Protein AF-A0A4W5QH22-F1 (afdb_monomer_lite)

Foldseek 3Di:
DPDPPPPPLDPDDPCPDDDDPVNVLCNLLVVCVVDVVCLQVSVVVLVVQCPPPPDPVSNVVSVVSVLVSCVRDPDDPVVVPPPCVPVCVVVVVVSCVVVVCVVVVVVD

pLDDT: mean 70.24, std 17.57, range [31.89, 91.12]

Sequence (108 aa):
MMEEKDILIGEGRTLDRPISDLEKLHIIVGYALSRRDIRDEIYCQIIKQLVNNKNQKSSLRGWVLLSICLGIFPPTELIMQVRLKFTFFHLWLYVLEALFLRIVILNL

Radius of gyration: 16.67 Å; chains: 1; bounding box: 34×45×46 Å

InterPro domains:
  IPR000857 MyTH4 domain [PF00784] (27-86)
  IPR000857 MyTH4 domain [PS51016] (1-108)
  IPR000857 MyTH4 domain [SM00139] (2-100)
  IPR038185 MyTH4 domain superfamily [G3DSA:1.25.40.530] (1-90)
  IPR051567 Unconventional Myosin ATPase [PTHR22692] (25-87)

Structure (mmCIF, N/CA/C/O backbone):
data_AF-A0A4W5QH22-F1
#
_entry.id   AF-A0A4W5QH22-F1
#
loop_
_atom_site.group_PDB
_atom_site.id
_atom_site.type_symbol
_atom_site.label_atom_id
_atom_site.label_alt_id
_atom_site.label_comp_id
_atom_site.label_asym_id
_atom_site.label_entity_id
_atom_site.label_seq_id
_atom_site.pdbx_PDB_ins_code
_atom_site.Cartn_x
_atom_site.Cartn_y
_atom_site.Cartn_z
_atom_site.occupancy
_atom_site.B_iso_or_equiv
_atom_site.auth_seq_id
_atom_site.auth_comp_id
_atom_site.auth_asym_id
_atom_site.auth_atom_id
_atom_site.pdbx_PDB_model_num
ATOM 1 N N . MET A 1 1 ? 21.415 -8.070 -32.959 1.00 31.89 1 MET A N 1
ATOM 2 C CA . MET A 1 1 ? 20.147 -8.453 -32.308 1.00 31.89 1 MET A CA 1
ATOM 3 C C . MET A 1 1 ? 20.492 -8.931 -30.918 1.00 31.89 1 MET A C 1
ATOM 5 O O . MET A 1 1 ? 21.110 -9.977 -30.793 1.00 31.89 1 MET A O 1
ATOM 9 N N . MET A 1 2 ? 20.232 -8.102 -29.913 1.00 36.88 2 MET A N 1
ATOM 10 C CA . MET A 1 2 ? 20.390 -8.475 -28.511 1.00 36.88 2 MET A CA 1
ATOM 11 C C . MET A 1 2 ? 19.027 -9.010 -28.076 1.00 36.88 2 MET A C 1
ATOM 13 O O . MET A 1 2 ? 18.030 -8.328 -28.292 1.00 36.88 2 MET A O 1
ATOM 17 N N . GLU A 1 3 ? 18.993 -10.257 -27.610 1.00 39.03 3 GLU A N 1
ATOM 18 C CA . GLU A 1 3 ? 17.775 -10.976 -27.234 1.00 39.03 3 GLU A CA 1
ATOM 19 C C . GLU A 1 3 ? 16.932 -10.160 -26.252 1.00 39.03 3 GLU A C 1
ATOM 21 O O . GLU A 1 3 ? 17.334 -9.904 -25.115 1.00 39.03 3 GLU A O 1
ATOM 26 N N . GLU A 1 4 ? 15.739 -9.796 -26.706 1.00 40.06 4 GLU A N 1
ATOM 27 C CA . GLU A 1 4 ? 14.615 -9.397 -25.877 1.00 40.06 4 GLU A CA 1
ATOM 28 C C . GLU A 1 4 ? 14.187 -10.639 -25.088 1.00 40.06 4 GLU A C 1
ATOM 30 O O . GLU A 1 4 ? 13.346 -11.428 -25.508 1.00 40.06 4 GLU A O 1
ATOM 35 N N . LYS A 1 5 ? 14.871 -10.895 -23.970 1.00 36.34 5 LYS A N 1
ATOM 36 C CA . LYS A 1 5 ? 14.393 -11.861 -22.987 1.00 36.34 5 LYS A CA 1
ATOM 37 C C . LYS A 1 5 ? 13.198 -11.227 -22.309 1.00 36.34 5 LYS A C 1
ATOM 39 O O . LYS A 1 5 ? 13.364 -10.480 -21.345 1.00 36.34 5 LYS A O 1
ATOM 44 N N . ASP A 1 6 ? 12.025 -11.534 -22.849 1.00 36.25 6 ASP A N 1
ATOM 45 C CA . ASP A 1 6 ? 10.740 -11.427 -22.177 1.00 36.25 6 ASP A CA 1
ATOM 46 C C . ASP A 1 6 ? 10.918 -11.849 -20.719 1.00 36.25 6 ASP A C 1
ATOM 48 O O . ASP A 1 6 ? 11.104 -13.023 -20.387 1.00 36.25 6 ASP A O 1
ATOM 52 N N . ILE A 1 7 ? 10.949 -10.857 -19.833 1.00 46.03 7 ILE A N 1
ATOM 53 C CA . ILE A 1 7 ? 11.023 -11.083 -18.400 1.00 46.03 7 ILE A CA 1
ATOM 54 C C . ILE A 1 7 ? 9.657 -11.651 -18.029 1.00 46.03 7 ILE A C 1
ATOM 56 O O . ILE A 1 7 ? 8.684 -10.919 -17.865 1.00 46.03 7 ILE A O 1
ATOM 60 N N . LEU A 1 8 ? 9.577 -12.977 -17.954 1.00 42.25 8 LEU A N 1
ATOM 61 C CA . LEU A 1 8 ? 8.410 -13.718 -17.494 1.00 42.25 8 LEU A CA 1
ATOM 62 C C . LEU A 1 8 ? 8.165 -13.399 -16.012 1.00 42.25 8 LEU A C 1
ATOM 64 O O . LEU A 1 8 ? 8.615 -14.102 -15.106 1.00 42.25 8 LEU A O 1
ATOM 68 N N . ILE A 1 9 ? 7.445 -12.309 -15.751 1.00 50.25 9 ILE A N 1
ATOM 69 C CA . ILE A 1 9 ? 6.906 -11.975 -14.432 1.00 50.25 9 ILE A CA 1
ATOM 70 C C . ILE A 1 9 ? 5.689 -12.876 -14.211 1.00 50.25 9 ILE A C 1
ATOM 72 O O . ILE A 1 9 ? 4.555 -12.482 -14.475 1.00 50.25 9 ILE A O 1
ATOM 76 N N . GLY A 1 10 ? 5.912 -14.125 -13.804 1.00 47.72 10 GLY A N 1
ATOM 77 C CA . GLY A 1 10 ? 4.779 -15.021 -13.571 1.00 47.72 10 GLY A CA 1
ATOM 78 C C . GLY A 1 10 ? 5.057 -16.493 -13.310 1.00 47.72 10 GLY A C 1
ATOM 79 O O . GLY A 1 10 ? 4.102 -17.211 -13.030 1.00 47.72 10 GLY A O 1
ATOM 80 N N . GLU A 1 11 ? 6.300 -16.980 -13.347 1.00 44.16 11 GLU A N 1
ATOM 81 C CA . GLU A 1 11 ? 6.543 -18.351 -12.890 1.00 44.16 11 GLU A CA 1
ATOM 82 C C . GLU A 1 11 ? 6.444 -18.421 -11.366 1.00 44.16 11 GLU A C 1
ATOM 84 O O . GLU A 1 11 ? 7.330 -17.982 -10.625 1.00 44.16 11 GLU A O 1
ATOM 89 N N . GLY A 1 12 ? 5.319 -18.972 -10.908 1.00 48.25 12 GLY A N 1
ATOM 90 C CA . GLY A 1 12 ? 5.072 -19.363 -9.533 1.00 48.25 12 GLY A CA 1
ATOM 91 C C . GLY A 1 12 ? 6.125 -20.356 -9.062 1.00 48.25 12 GLY A C 1
ATOM 92 O O . GLY A 1 12 ? 5.937 -21.565 -9.123 1.00 48.25 12 GLY A O 1
ATOM 93 N N . ARG A 1 13 ? 7.236 -19.837 -8.541 1.00 43.16 13 ARG A N 1
ATOM 94 C CA . ARG A 1 13 ? 8.077 -20.586 -7.617 1.00 43.16 13 ARG A CA 1
ATOM 95 C C . ARG A 1 13 ? 7.246 -20.755 -6.355 1.00 43.16 13 ARG A C 1
ATOM 97 O O . ARG A 1 13 ? 6.948 -19.765 -5.685 1.00 43.16 13 ARG A O 1
ATOM 104 N N . THR A 1 14 ? 6.854 -21.983 -6.037 1.00 52.44 14 THR A N 1
ATOM 105 C CA . THR A 1 14 ? 6.428 -22.341 -4.684 1.00 52.44 14 THR A CA 1
ATOM 106 C C . THR A 1 14 ? 7.618 -22.069 -3.769 1.00 52.44 14 THR A C 1
ATOM 108 O O . THR A 1 14 ? 8.521 -22.886 -3.612 1.00 52.44 14 THR A O 1
ATOM 111 N N . LEU A 1 15 ? 7.702 -20.838 -3.266 1.00 56.41 15 LEU A N 1
ATOM 112 C CA . LEU A 1 15 ? 8.694 -20.440 -2.286 1.00 56.41 15 LEU A CA 1
ATOM 113 C C . LEU A 1 15 ? 8.265 -21.095 -0.974 1.00 56.41 15 LEU A C 1
ATOM 115 O O . LEU A 1 15 ? 7.543 -20.495 -0.187 1.00 56.41 15 LEU A O 1
ATOM 119 N N . ASP A 1 16 ? 8.727 -22.323 -0.734 1.00 63.97 16 ASP A N 1
ATOM 120 C CA . ASP A 1 16 ? 8.599 -23.007 0.565 1.00 63.97 16 ASP A CA 1
ATOM 121 C C . ASP A 1 16 ? 9.325 -22.249 1.697 1.00 63.97 16 ASP A C 1
ATOM 123 O O . ASP A 1 16 ? 9.230 -22.601 2.872 1.00 63.97 16 ASP A O 1
ATOM 127 N N . ARG A 1 17 ? 10.045 -21.169 1.358 1.00 73.94 17 ARG A N 1
ATOM 128 C CA . ARG A 1 17 ? 10.651 -20.239 2.307 1.00 73.94 17 ARG A CA 1
ATOM 129 C C . ARG A 1 17 ? 9.751 -19.021 2.559 1.00 73.94 17 ARG A C 1
ATOM 131 O O . ARG A 1 17 ? 9.169 -18.482 1.615 1.00 73.94 17 ARG A O 1
ATOM 138 N N . PRO A 1 18 ? 9.702 -18.504 3.799 1.00 75.94 18 PRO A N 1
ATOM 139 C CA . PRO A 1 18 ? 8.971 -17.281 4.099 1.00 75.94 18 PRO A CA 1
ATOM 140 C C . PRO A 1 18 ? 9.537 -16.107 3.292 1.00 75.94 18 PRO A C 1
ATOM 142 O O . PRO A 1 18 ? 10.728 -15.804 3.351 1.00 75.94 18 PRO A O 1
ATOM 145 N N . ILE A 1 19 ? 8.664 -15.444 2.536 1.00 83.81 19 ILE A N 1
ATOM 146 C CA . ILE A 1 19 ? 9.002 -14.258 1.746 1.00 83.81 19 ILE A CA 1
ATO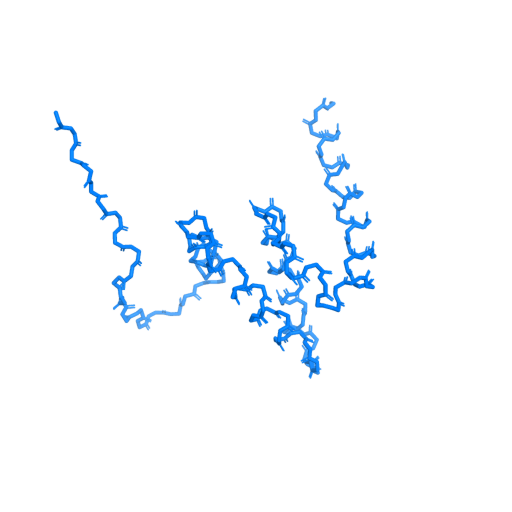M 147 C C . ILE A 1 19 ? 9.108 -13.058 2.692 1.00 83.81 19 ILE A C 1
ATOM 149 O O . ILE A 1 19 ? 8.175 -12.792 3.465 1.00 83.81 19 ILE A O 1
ATOM 153 N N . SER A 1 20 ? 10.219 -12.322 2.627 1.00 89.56 20 SER A N 1
ATOM 154 C CA . SER A 1 20 ? 10.404 -11.101 3.417 1.00 89.56 20 SER A CA 1
ATOM 155 C C . SER A 1 20 ? 9.420 -10.005 2.997 1.00 89.56 20 SER A C 1
ATOM 157 O O . SER A 1 20 ? 8.895 -9.992 1.883 1.00 89.56 20 SER A O 1
ATOM 159 N N . ASP A 1 21 ? 9.162 -9.047 3.887 1.00 87.00 21 ASP A N 1
ATOM 160 C CA . ASP A 1 21 ? 8.241 -7.946 3.579 1.00 87.00 21 ASP A CA 1
ATOM 161 C C . ASP A 1 21 ? 8.759 -7.054 2.436 1.00 87.00 21 ASP A C 1
ATOM 163 O O . ASP A 1 21 ? 7.964 -6.546 1.645 1.00 87.00 21 ASP A O 1
ATOM 167 N N . LEU A 1 22 ? 10.085 -6.937 2.287 1.00 87.75 22 LEU A N 1
ATOM 168 C CA . LEU A 1 22 ? 10.708 -6.218 1.175 1.00 87.75 22 LEU A CA 1
ATOM 169 C C . LEU A 1 22 ? 10.526 -6.953 -0.161 1.00 87.75 22 LEU A C 1
ATOM 171 O O . LEU A 1 22 ? 10.195 -6.326 -1.163 1.00 87.75 22 LEU A O 1
ATOM 175 N N . GLU A 1 23 ? 10.685 -8.280 -0.185 1.00 88.75 23 GLU A N 1
ATOM 176 C CA . GLU A 1 23 ? 10.430 -9.079 -1.392 1.00 88.75 23 GLU A CA 1
ATOM 177 C C . GLU A 1 23 ? 8.963 -8.971 -1.832 1.00 88.75 23 GLU A C 1
ATOM 179 O O . GLU A 1 23 ? 8.696 -8.771 -3.016 1.00 88.75 23 GLU A O 1
ATOM 184 N N . LYS A 1 24 ? 8.004 -9.013 -0.893 1.00 89.06 24 LYS A N 1
ATOM 185 C CA . LYS A 1 24 ? 6.577 -8.797 -1.208 1.00 89.06 24 LYS A CA 1
ATOM 186 C C . LYS A 1 24 ? 6.344 -7.432 -1.845 1.00 89.06 24 LYS A C 1
ATOM 188 O O . LYS A 1 24 ? 5.620 -7.334 -2.833 1.00 89.06 24 LYS A O 1
ATOM 193 N N . LEU A 1 25 ? 6.961 -6.388 -1.291 1.00 89.81 25 LEU A N 1
ATOM 194 C CA . LEU A 1 25 ? 6.846 -5.035 -1.824 1.00 89.81 25 LEU A CA 1
ATOM 195 C C . LEU A 1 25 ? 7.393 -4.952 -3.252 1.00 89.81 25 LEU A C 1
ATOM 197 O O . LEU A 1 25 ? 6.711 -4.424 -4.128 1.00 89.81 25 LEU A O 1
ATOM 201 N N . HIS A 1 26 ? 8.583 -5.506 -3.499 1.00 90.00 26 HIS A N 1
ATOM 202 C CA . HIS A 1 26 ? 9.177 -5.539 -4.837 1.00 90.00 26 HIS A CA 1
ATOM 203 C C . HIS A 1 26 ? 8.297 -6.276 -5.843 1.00 90.00 26 HIS A C 1
ATOM 205 O O . HIS A 1 26 ? 8.181 -5.827 -6.979 1.00 90.00 26 HIS A O 1
ATOM 211 N N . ILE A 1 27 ? 7.641 -7.362 -5.432 1.00 90.31 27 ILE A N 1
ATOM 212 C CA . ILE A 1 27 ? 6.703 -8.089 -6.290 1.00 90.31 27 ILE A CA 1
ATOM 213 C C . ILE A 1 27 ? 5.505 -7.197 -6.646 1.00 90.31 27 ILE A C 1
ATOM 215 O O . ILE A 1 27 ? 5.215 -7.017 -7.827 1.00 90.31 27 ILE A O 1
ATOM 219 N N . ILE A 1 28 ? 4.841 -6.590 -5.655 1.00 91.12 28 ILE A N 1
ATOM 220 C CA . ILE A 1 28 ? 3.660 -5.731 -5.876 1.00 91.12 28 ILE A CA 1
ATOM 221 C C . ILE A 1 28 ? 4.006 -4.547 -6.787 1.00 91.12 28 ILE A C 1
ATOM 223 O O . ILE A 1 28 ? 3.310 -4.282 -7.769 1.00 91.12 28 ILE A O 1
ATOM 227 N N . VAL A 1 29 ? 5.103 -3.851 -6.485 1.00 89.25 29 VAL A N 1
ATOM 228 C CA . VAL A 1 29 ? 5.566 -2.704 -7.272 1.00 89.25 29 VAL A CA 1
ATOM 229 C C . VAL A 1 29 ? 6.011 -3.139 -8.668 1.00 89.25 29 VAL A C 1
ATOM 231 O O . VAL A 1 29 ? 5.663 -2.485 -9.647 1.00 89.25 29 VAL A O 1
ATOM 234 N N . GLY A 1 30 ? 6.737 -4.252 -8.787 1.00 89.56 30 GLY A N 1
ATOM 235 C CA . GLY A 1 30 ? 7.206 -4.783 -10.067 1.00 89.56 30 GLY A CA 1
ATOM 236 C C . GLY A 1 30 ? 6.054 -5.099 -11.018 1.00 89.56 30 GLY A C 1
ATOM 237 O O . GLY A 1 30 ? 6.097 -4.732 -12.194 1.00 89.56 30 GLY A O 1
ATOM 238 N N . TYR A 1 31 ? 4.977 -5.681 -10.491 1.00 89.44 31 TYR A N 1
ATOM 239 C CA . TYR A 1 31 ? 3.733 -5.871 -11.227 1.00 89.44 31 TYR A CA 1
ATOM 240 C C . TYR A 1 31 ? 3.141 -4.522 -11.679 1.00 89.44 31 TYR A C 1
ATOM 242 O O . TYR A 1 31 ? 2.901 -4.333 -12.874 1.00 89.44 31 TYR A O 1
ATOM 250 N N . ALA A 1 32 ? 2.968 -3.558 -10.768 1.00 88.69 32 ALA A N 1
ATOM 251 C CA . ALA A 1 32 ? 2.382 -2.244 -11.077 1.00 88.69 32 ALA A CA 1
ATOM 252 C C . ALA A 1 32 ? 3.175 -1.433 -12.120 1.00 88.69 32 ALA A C 1
ATOM 254 O O . ALA A 1 32 ? 2.606 -0.658 -12.900 1.00 88.69 32 ALA A O 1
ATOM 255 N N . LEU A 1 33 ? 4.501 -1.583 -12.130 1.00 85.94 33 LEU A N 1
ATOM 256 C CA . LEU A 1 33 ? 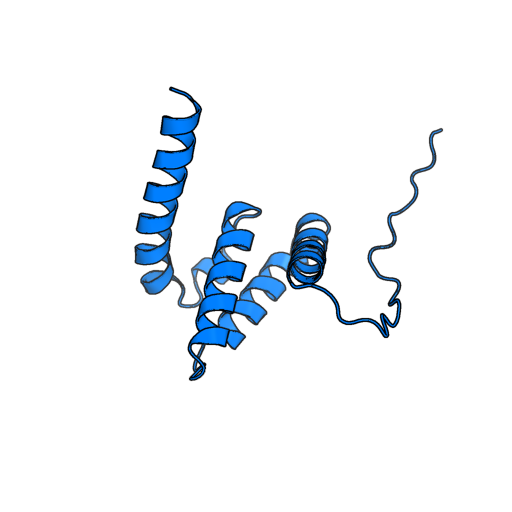5.378 -0.934 -13.102 1.00 85.94 33 LEU A CA 1
ATOM 257 C C . LEU A 1 33 ? 5.270 -1.579 -14.483 1.00 85.94 33 LEU A C 1
ATOM 259 O O . LEU A 1 33 ? 5.277 -0.862 -15.482 1.00 85.94 33 LEU A O 1
ATOM 263 N N . SER A 1 34 ? 5.106 -2.900 -14.531 1.00 89.94 34 SER A N 1
ATOM 264 C CA . SER A 1 34 ? 5.035 -3.663 -15.781 1.00 89.94 34 SER A CA 1
ATOM 265 C C . SER A 1 34 ? 3.695 -3.505 -16.495 1.00 89.94 34 SER A C 1
ATOM 267 O O . SER A 1 34 ? 3.636 -3.514 -17.722 1.00 89.94 34 SER A O 1
ATOM 269 N N . ARG A 1 35 ? 2.603 -3.347 -15.739 1.00 85.31 35 ARG A N 1
ATOM 270 C CA . ARG A 1 35 ? 1.234 -3.312 -16.265 1.00 85.31 35 ARG A CA 1
ATOM 271 C C . ARG A 1 35 ? 0.443 -2.162 -15.648 1.00 85.31 35 ARG A C 1
ATOM 273 O O . ARG A 1 35 ? 0.281 -2.078 -14.435 1.00 85.31 35 ARG A O 1
ATOM 280 N N . ARG A 1 36 ? -0.042 -1.237 -16.482 1.00 82.75 36 ARG A N 1
ATOM 281 C CA . ARG A 1 36 ? -0.812 -0.070 -16.005 1.00 82.75 36 ARG A CA 1
ATOM 282 C C . ARG A 1 36 ? -2.217 -0.443 -15.542 1.00 82.75 36 ARG A C 1
ATOM 284 O O . ARG A 1 36 ? -2.702 0.130 -14.577 1.00 82.75 36 ARG A O 1
ATOM 291 N N . ASP A 1 37 ? -2.824 -1.418 -16.203 1.00 83.31 37 ASP A N 1
ATOM 292 C CA . ASP A 1 37 ? -4.165 -1.950 -15.954 1.00 83.31 37 ASP A CA 1
ATOM 293 C C . ASP A 1 37 ? -4.331 -2.560 -14.555 1.00 83.31 37 ASP A C 1
ATOM 295 O O . ASP A 1 37 ? -5.412 -2.506 -13.981 1.00 83.31 37 ASP A O 1
ATOM 299 N N . ILE A 1 38 ? -3.255 -3.082 -13.964 1.00 87.81 38 ILE A N 1
ATOM 300 C CA . ILE A 1 38 ? -3.314 -3.701 -12.633 1.00 87.81 38 ILE A CA 1
ATOM 301 C C . ILE A 1 38 ? -3.105 -2.714 -11.480 1.00 87.81 38 ILE A C 1
ATOM 303 O O . ILE A 1 38 ? -3.275 -3.086 -10.320 1.00 87.81 38 ILE A O 1
ATOM 307 N N . ARG A 1 39 ? -2.703 -1.469 -11.768 1.00 88.38 39 ARG A N 1
ATOM 308 C CA . ARG A 1 39 ? -2.452 -0.455 -10.730 1.00 88.38 39 ARG A CA 1
ATOM 309 C C . ARG A 1 39 ? -3.717 -0.198 -9.926 1.00 88.38 39 ARG A C 1
ATOM 311 O O . ARG A 1 39 ? -3.664 -0.157 -8.699 1.00 88.38 39 ARG A O 1
ATOM 318 N N . ASP A 1 40 ? -4.845 -0.110 -10.622 1.00 84.81 40 ASP A N 1
ATOM 319 C CA . ASP A 1 40 ? -6.143 0.094 -9.995 1.00 84.81 40 ASP A CA 1
ATOM 320 C C . ASP A 1 40 ? -6.559 -1.102 -9.140 1.00 84.81 40 ASP A C 1
ATOM 322 O O . ASP A 1 40 ? -7.000 -0.930 -8.005 1.00 84.81 40 ASP A O 1
ATOM 326 N N . GLU A 1 41 ? -6.333 -2.324 -9.621 1.00 87.62 41 GLU A N 1
ATOM 327 C CA . GLU A 1 41 ? -6.610 -3.536 -8.845 1.00 87.62 41 GLU A CA 1
ATOM 328 C C . GLU A 1 41 ? -5.774 -3.585 -7.554 1.00 87.62 41 GLU A C 1
ATOM 330 O O . GLU A 1 41 ? -6.302 -3.872 -6.478 1.00 87.62 41 GLU A O 1
ATOM 335 N N . ILE A 1 42 ? -4.489 -3.214 -7.620 1.00 89.50 42 ILE A N 1
ATOM 336 C CA . ILE A 1 42 ? -3.607 -3.137 -6.444 1.00 89.50 42 ILE A CA 1
ATOM 337 C C . ILE A 1 42 ? -4.154 -2.140 -5.418 1.00 89.50 42 ILE A C 1
ATOM 339 O O . ILE A 1 42 ? -4.271 -2.468 -4.234 1.00 89.50 42 ILE A O 1
ATOM 343 N N . TYR A 1 43 ? -4.536 -0.937 -5.848 1.00 86.38 43 TYR A N 1
ATOM 344 C CA . TYR A 1 43 ? -5.127 0.053 -4.949 1.00 86.38 43 TYR A CA 1
ATOM 345 C C . TYR A 1 43 ? -6.455 -0.422 -4.356 1.00 86.38 43 TYR A C 1
ATOM 347 O O . TYR A 1 43 ? -6.651 -0.301 -3.145 1.00 86.38 43 TYR A O 1
ATOM 355 N N . CYS A 1 44 ? -7.343 -1.003 -5.165 1.00 85.94 44 CYS A N 1
ATOM 356 C CA . CYS A 1 44 ? -8.609 -1.569 -4.703 1.00 85.94 44 CYS A CA 1
ATOM 357 C C . CYS A 1 44 ? -8.388 -2.620 -3.611 1.00 85.94 44 CYS A C 1
ATOM 359 O O . CYS A 1 44 ? -9.049 -2.577 -2.569 1.00 85.94 44 CYS A O 1
ATOM 361 N N . GLN A 1 45 ? -7.424 -3.521 -3.799 1.00 89.25 45 GLN A N 1
ATOM 362 C CA . GLN A 1 45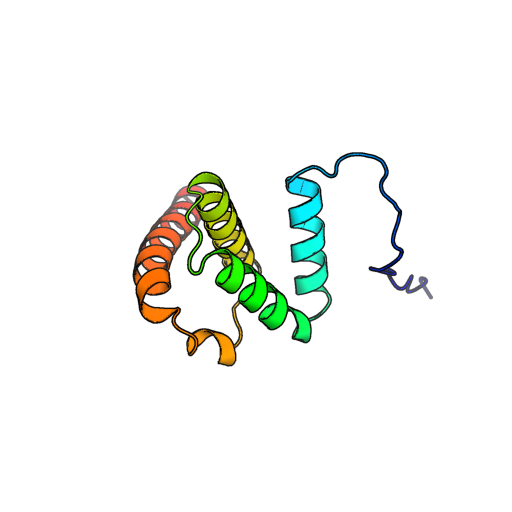 ? -7.088 -4.536 -2.804 1.00 89.25 45 GLN A CA 1
ATOM 363 C C . GLN A 1 45 ? -6.531 -3.925 -1.513 1.00 89.25 45 GLN A C 1
ATOM 365 O O . GLN A 1 45 ? -6.973 -4.300 -0.425 1.00 89.25 45 GLN A O 1
ATOM 370 N N . ILE A 1 46 ? -5.620 -2.950 -1.602 1.00 87.81 46 ILE A N 1
ATOM 371 C CA . ILE A 1 46 ? -5.063 -2.2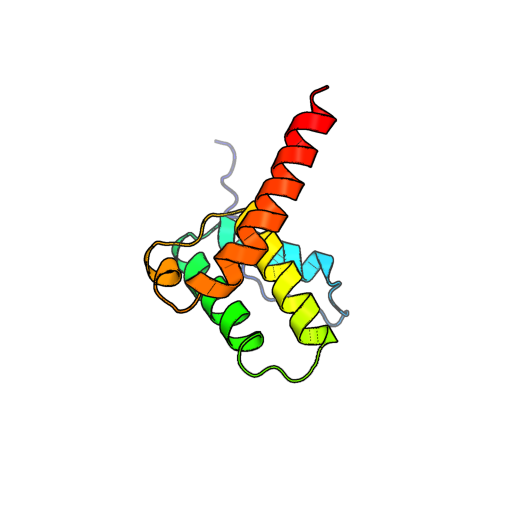72 -0.419 1.00 87.81 46 ILE A CA 1
ATOM 372 C C . ILE A 1 46 ? -6.169 -1.551 0.360 1.00 87.81 46 ILE A C 1
ATOM 374 O O . ILE A 1 46 ? -6.291 -1.727 1.573 1.00 87.81 46 ILE A O 1
ATOM 378 N N . ILE A 1 47 ? -7.012 -0.779 -0.330 1.00 84.25 47 ILE A N 1
ATOM 379 C CA . ILE A 1 47 ? -8.117 -0.035 0.285 1.00 84.25 47 ILE A CA 1
ATOM 380 C C . ILE A 1 47 ? -9.097 -1.002 0.949 1.00 84.25 47 ILE A C 1
ATOM 382 O O . ILE A 1 47 ? -9.489 -0.781 2.093 1.00 84.25 47 ILE A O 1
ATOM 386 N N . LYS A 1 48 ? -9.444 -2.111 0.289 1.00 85.06 48 LYS A N 1
ATOM 387 C CA . LYS A 1 48 ? -10.320 -3.142 0.859 1.00 85.06 48 LYS A CA 1
ATOM 388 C C . LYS A 1 48 ? -9.769 -3.705 2.172 1.00 85.06 48 LYS A C 1
ATOM 390 O O . LYS A 1 48 ? -10.536 -3.881 3.112 1.00 85.06 48 LYS A O 1
ATOM 395 N N . GLN A 1 49 ? -8.457 -3.927 2.260 1.00 84.94 49 GLN A N 1
ATOM 396 C CA . GLN A 1 49 ? -7.798 -4.409 3.482 1.00 84.94 49 GLN A CA 1
ATOM 397 C C . GLN A 1 49 ? -7.670 -3.344 4.581 1.00 84.94 49 GLN A C 1
ATOM 399 O O . GLN A 1 49 ? -7.423 -3.691 5.738 1.00 84.94 49 GLN A O 1
ATOM 404 N N . LEU A 1 50 ? -7.818 -2.062 4.245 1.00 82.69 50 LEU A N 1
ATOM 405 C CA . LEU A 1 50 ? -7.865 -0.955 5.204 1.00 82.69 50 LEU A CA 1
ATOM 406 C C . LEU A 1 50 ? -9.287 -0.695 5.715 1.00 82.69 50 LEU A C 1
ATOM 408 O O . LEU A 1 50 ? -9.474 -0.325 6.877 1.00 82.69 50 LEU A O 1
ATOM 412 N N . VAL A 1 51 ? -10.300 -0.908 4.874 1.00 79.44 51 VAL A N 1
ATOM 413 C CA . VAL A 1 51 ? -11.706 -0.729 5.241 1.00 79.44 51 VAL A CA 1
ATOM 414 C C . VAL A 1 51 ? -12.113 -1.773 6.283 1.00 79.44 51 VAL A C 1
ATOM 416 O O . VAL A 1 51 ? -11.992 -2.974 6.073 1.00 79.44 51 VAL A O 1
ATOM 419 N N . ASN A 1 52 ? -12.649 -1.300 7.412 1.00 74.06 52 ASN A N 1
ATOM 420 C CA . ASN A 1 52 ? -13.144 -2.136 8.512 1.00 74.06 52 ASN A CA 1
ATOM 421 C C . ASN A 1 52 ? -12.078 -3.049 9.162 1.00 74.06 52 ASN A C 1
ATOM 423 O O . ASN A 1 52 ? -12.404 -4.062 9.786 1.00 74.06 52 ASN A O 1
ATOM 427 N N . ASN A 1 53 ? -10.795 -2.691 9.050 1.00 79.00 53 ASN A N 1
ATOM 428 C CA . ASN A 1 53 ? -9.715 -3.446 9.673 1.00 79.00 53 ASN A CA 1
ATOM 429 C C . ASN A 1 53 ? -9.513 -3.034 11.140 1.00 79.00 53 ASN A C 1
ATOM 431 O O . ASN A 1 53 ? -8.994 -1.959 11.443 1.00 79.00 53 ASN A O 1
ATOM 435 N N . LYS A 1 54 ? -9.911 -3.921 12.061 1.00 79.50 54 LYS A N 1
ATOM 436 C CA . LYS A 1 54 ? -9.779 -3.726 13.516 1.00 79.50 54 LYS A CA 1
ATOM 437 C C . LYS A 1 54 ? -8.355 -3.970 14.036 1.00 79.50 54 LYS A C 1
ATOM 439 O O . LYS A 1 54 ? -8.061 -3.646 15.183 1.00 79.50 54 LYS A O 1
ATOM 444 N N . ASN A 1 55 ? -7.466 -4.546 13.224 1.00 89.38 55 ASN A N 1
ATOM 445 C CA . ASN A 1 55 ? -6.089 -4.823 13.618 1.00 89.38 55 ASN A CA 1
ATOM 446 C C . ASN A 1 55 ? -5.182 -3.633 13.283 1.00 89.38 55 ASN A C 1
ATOM 448 O O . ASN A 1 55 ? -4.771 -3.449 12.139 1.00 89.38 55 ASN A O 1
ATOM 452 N N . GLN A 1 56 ? -4.795 -2.874 14.308 1.00 82.12 56 GLN A N 1
ATOM 453 C CA . GLN A 1 56 ? -3.977 -1.667 14.160 1.00 82.12 56 GLN A CA 1
ATOM 454 C C . GLN A 1 56 ? -2.635 -1.913 13.444 1.00 82.12 56 GLN A C 1
ATOM 456 O O . GLN A 1 56 ? -2.236 -1.103 12.609 1.00 82.12 56 GLN A O 1
ATOM 461 N N . LYS A 1 57 ? -1.954 -3.041 13.705 1.00 84.12 57 LYS A N 1
ATOM 462 C CA . LYS A 1 57 ? -0.678 -3.374 13.040 1.00 84.12 57 LYS A CA 1
ATOM 463 C C . LYS A 1 57 ? -0.881 -3.658 11.553 1.00 84.12 57 LYS A C 1
ATOM 465 O O . LYS A 1 57 ? -0.074 -3.229 10.731 1.00 84.12 57 LYS A O 1
ATOM 470 N N . SER A 1 58 ? -1.955 -4.368 11.205 1.00 86.06 58 SER A N 1
ATOM 471 C CA . SER A 1 58 ? -2.311 -4.631 9.807 1.00 86.06 58 SER A CA 1
ATOM 472 C C . SER A 1 58 ? -2.696 -3.345 9.083 1.00 86.06 58 SER A C 1
ATOM 474 O O . SER A 1 58 ? -2.249 -3.133 7.958 1.00 86.06 58 SER A O 1
ATOM 476 N N . SER A 1 59 ? -3.483 -2.484 9.729 1.00 82.19 59 SER A N 1
ATOM 477 C CA . SER A 1 59 ? -3.881 -1.194 9.168 1.00 82.19 59 SER A CA 1
ATOM 478 C C . SER A 1 59 ? -2.666 -0.304 8.920 1.00 82.19 59 SER A C 1
ATOM 480 O O . SER A 1 59 ? -2.526 0.233 7.827 1.00 82.19 59 SER A O 1
ATOM 482 N N . LEU A 1 60 ? -1.734 -0.211 9.876 1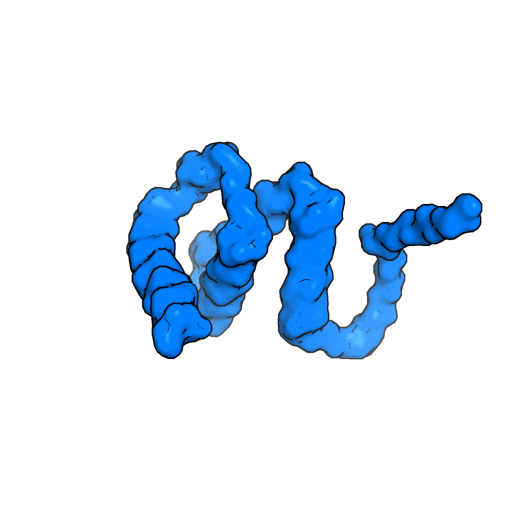.00 84.44 60 LEU A N 1
ATOM 483 C CA . LEU A 1 60 ? -0.491 0.548 9.701 1.00 84.44 60 LEU A CA 1
ATOM 484 C C . LEU A 1 60 ? 0.326 0.040 8.504 1.00 84.44 60 LEU A C 1
ATOM 486 O O . LEU A 1 60 ? 0.771 0.838 7.683 1.00 84.44 60 LEU A O 1
ATOM 490 N N . ARG A 1 61 ? 0.484 -1.283 8.365 1.00 87.81 61 ARG A N 1
ATOM 491 C CA . ARG A 1 61 ? 1.178 -1.885 7.212 1.00 87.81 61 ARG A CA 1
ATOM 492 C C . ARG A 1 61 ? 0.485 -1.559 5.888 1.00 87.81 61 ARG A C 1
ATOM 494 O O . ARG A 1 61 ? 1.168 -1.237 4.922 1.00 87.81 61 ARG A O 1
ATOM 501 N N . GLY A 1 62 ? -0.848 -1.603 5.850 1.00 87.69 62 GLY A N 1
ATOM 502 C CA . GLY A 1 62 ? -1.628 -1.224 4.670 1.00 87.69 62 GLY A CA 1
ATOM 503 C C . GLY A 1 62 ? -1.444 0.248 4.289 1.00 87.69 62 GLY A C 1
ATOM 504 O O . GLY A 1 62 ? -1.265 0.550 3.113 1.00 87.69 62 GLY A O 1
ATOM 505 N N . TRP A 1 63 ? -1.401 1.151 5.275 1.00 83.62 63 TRP A N 1
ATOM 506 C CA . TRP A 1 63 ? -1.133 2.576 5.051 1.00 83.62 63 TRP A CA 1
ATOM 507 C C . TRP A 1 63 ? 0.277 2.825 4.517 1.00 83.62 63 TRP A C 1
ATOM 509 O O . TRP A 1 63 ? 0.440 3.587 3.570 1.00 83.62 63 TRP A O 1
ATOM 519 N N . VAL A 1 64 ? 1.290 2.151 5.069 1.00 87.25 64 VAL A N 1
ATOM 520 C CA . VAL A 1 64 ? 2.672 2.238 4.565 1.00 87.25 64 VAL A CA 1
ATOM 521 C C . VAL A 1 64 ? 2.757 1.750 3.118 1.00 87.25 64 VAL A C 1
ATOM 523 O O . VAL A 1 64 ? 3.339 2.433 2.278 1.00 87.25 64 VAL A O 1
ATOM 526 N N . LEU A 1 65 ? 2.140 0.606 2.805 1.00 88.12 65 LEU A N 1
ATOM 527 C CA . LEU A 1 65 ? 2.116 0.061 1.446 1.00 88.12 65 LEU A CA 1
ATOM 528 C C . LEU A 1 65 ? 1.429 1.017 0.460 1.00 88.12 65 LEU A C 1
ATOM 530 O O . LEU A 1 65 ? 1.946 1.241 -0.634 1.00 88.12 65 LEU A O 1
ATOM 534 N N . LEU A 1 66 ? 0.305 1.616 0.863 1.00 86.06 66 LEU A N 1
ATOM 535 C CA . LEU A 1 66 ? -0.410 2.609 0.065 1.00 86.06 66 LEU A CA 1
ATOM 536 C C . LEU A 1 66 ? 0.469 3.832 -0.232 1.00 86.06 66 LEU A C 1
ATOM 538 O O . LEU A 1 66 ? 0.579 4.230 -1.390 1.00 86.06 66 LEU A O 1
ATOM 542 N N . SER A 1 67 ? 1.137 4.385 0.786 1.00 83.00 67 SER A N 1
ATOM 543 C CA . SER A 1 67 ? 2.045 5.530 0.634 1.00 83.00 67 SER A CA 1
ATOM 544 C C . SER A 1 67 ? 3.201 5.235 -0.321 1.00 83.00 67 SER A C 1
ATOM 546 O O . SER A 1 67 ? 3.546 6.080 -1.144 1.00 83.00 67 SER A O 1
ATOM 548 N N . ILE A 1 68 ? 3.780 4.033 -0.250 1.00 86.12 68 ILE A N 1
ATOM 549 C CA . ILE A 1 68 ? 4.850 3.621 -1.167 1.00 86.12 68 ILE A CA 1
ATOM 550 C C . ILE A 1 68 ? 4.325 3.539 -2.604 1.00 86.12 68 ILE A C 1
ATOM 552 O O . ILE A 1 68 ? 4.947 4.094 -3.505 1.00 86.12 68 ILE A O 1
ATOM 556 N N . CYS A 1 69 ? 3.168 2.906 -2.825 1.00 87.75 69 CYS A N 1
ATOM 557 C CA . CYS A 1 69 ? 2.580 2.792 -4.163 1.00 87.75 69 CYS A CA 1
ATOM 558 C C . CYS A 1 69 ? 2.321 4.171 -4.785 1.00 87.75 69 CYS A C 1
ATOM 560 O O . CYS A 1 69 ? 2.694 4.397 -5.929 1.00 87.75 69 CYS A O 1
ATOM 562 N N . LEU A 1 70 ? 1.763 5.113 -4.016 1.00 82.94 70 LEU A N 1
ATOM 563 C CA . LEU A 1 70 ? 1.517 6.494 -4.457 1.00 82.94 70 LEU A CA 1
ATOM 564 C C . LEU A 1 70 ? 2.785 7.280 -4.797 1.00 82.94 70 LEU A C 1
ATOM 566 O O . LEU A 1 70 ? 2.743 8.149 -5.664 1.00 82.94 70 LEU A O 1
ATOM 570 N N . GLY A 1 71 ? 3.898 7.001 -4.114 1.00 82.19 71 GLY A N 1
ATOM 571 C CA . GLY A 1 71 ? 5.189 7.614 -4.424 1.00 82.19 71 GLY A CA 1
ATOM 572 C C . GLY A 1 71 ? 5.830 7.070 -5.703 1.00 82.19 71 GLY A C 1
ATOM 573 O O . GLY A 1 71 ? 6.666 7.746 -6.294 1.00 82.19 71 GLY A O 1
ATOM 574 N N . ILE A 1 72 ? 5.453 5.861 -6.133 1.00 84.75 72 ILE A N 1
ATOM 575 C CA . ILE A 1 72 ? 6.065 5.176 -7.281 1.00 84.75 72 ILE A CA 1
ATOM 576 C C . ILE A 1 72 ? 5.219 5.332 -8.550 1.00 84.75 72 ILE A C 1
ATOM 578 O O . ILE A 1 72 ? 5.765 5.500 -9.640 1.00 84.75 72 ILE A O 1
ATOM 582 N N . PHE A 1 73 ? 3.893 5.279 -8.436 1.00 81.94 73 PHE A N 1
ATOM 583 C CA . PHE A 1 73 ? 2.979 5.457 -9.559 1.00 81.94 73 PHE A CA 1
ATOM 584 C C . PHE A 1 73 ? 1.726 6.227 -9.125 1.00 81.94 73 PHE A C 1
ATOM 586 O O . PHE A 1 73 ? 1.248 6.049 -8.007 1.00 81.94 73 PHE A O 1
ATOM 593 N N . PRO A 1 74 ? 1.170 7.094 -9.989 1.00 75.56 74 PRO A N 1
ATOM 594 C CA . PRO A 1 74 ? -0.047 7.816 -9.657 1.00 75.56 74 PRO A CA 1
ATOM 595 C C . PRO A 1 74 ? -1.271 6.883 -9.714 1.00 75.56 74 PRO A C 1
ATOM 597 O O . PRO A 1 74 ? -1.314 5.986 -10.567 1.00 75.56 74 PRO A O 1
ATOM 600 N N . PRO A 1 75 ? -2.283 7.103 -8.854 1.00 70.88 75 PRO A N 1
ATOM 601 C CA . PRO A 1 75 ? -3.572 6.434 -8.973 1.00 70.88 75 PRO A CA 1
ATOM 602 C C . PRO A 1 75 ? -4.305 6.913 -10.230 1.00 70.88 75 PRO A C 1
ATOM 604 O O . PRO A 1 75 ? -4.185 8.077 -10.621 1.00 70.88 75 PRO A O 1
ATOM 607 N N . THR A 1 76 ? -5.075 6.031 -10.866 1.00 69.19 76 THR A N 1
ATOM 608 C CA . THR A 1 76 ? -5.894 6.394 -12.028 1.00 69.19 76 THR A CA 1
ATOM 609 C C . THR A 1 76 ? -7.145 7.161 -11.584 1.00 69.19 76 THR A C 1
ATOM 611 O O . THR A 1 76 ? -7.601 7.040 -10.442 1.00 69.19 76 THR A O 1
ATOM 614 N N . GLU A 1 77 ? -7.711 7.977 -12.482 1.00 64.25 77 GLU A N 1
ATOM 615 C CA . GLU A 1 77 ? -8.846 8.874 -12.194 1.00 64.25 77 GLU A CA 1
ATOM 616 C C . GLU A 1 77 ? -10.057 8.157 -11.571 1.00 64.25 77 GLU A C 1
ATOM 618 O O . GLU A 1 77 ? -10.786 8.739 -10.766 1.00 64.25 77 GLU A O 1
ATOM 623 N N . LEU A 1 78 ? -10.233 6.868 -11.880 1.00 63.44 78 LEU A N 1
ATOM 624 C CA . LEU A 1 78 ? -11.302 6.027 -11.349 1.00 63.44 78 LEU A CA 1
ATOM 625 C C . LEU A 1 78 ? -11.224 5.871 -9.820 1.00 63.44 78 LEU A C 1
ATOM 627 O O . LEU A 1 78 ? -12.239 5.946 -9.128 1.00 63.44 78 LEU A O 1
ATOM 631 N N . ILE A 1 79 ? -10.020 5.712 -9.266 1.00 60.66 79 ILE A N 1
ATOM 632 C CA . ILE A 1 79 ? -9.815 5.492 -7.826 1.00 60.66 79 ILE A CA 1
ATOM 633 C C . ILE A 1 79 ? -9.858 6.794 -7.032 1.00 60.66 79 ILE A C 1
ATOM 635 O O . ILE A 1 79 ? -10.288 6.794 -5.876 1.00 60.66 79 ILE A O 1
ATOM 639 N N . MET A 1 80 ? -9.535 7.929 -7.659 1.00 59.94 80 MET A N 1
ATOM 640 C CA . MET A 1 80 ? -9.702 9.247 -7.036 1.00 59.94 80 MET A CA 1
ATOM 641 C C . MET A 1 80 ? -11.157 9.528 -6.608 1.00 59.94 80 MET A C 1
ATOM 643 O O . MET A 1 80 ? -11.386 10.297 -5.670 1.00 59.94 80 MET A O 1
ATOM 647 N N . GLN A 1 81 ? -12.147 8.882 -7.237 1.00 54.22 81 GLN A N 1
ATOM 648 C CA . GLN A 1 81 ? -13.563 9.016 -6.876 1.00 54.22 81 GLN A CA 1
ATOM 649 C C . GLN A 1 81 ? -13.999 8.099 -5.717 1.00 54.22 81 GLN A C 1
ATOM 651 O O . GLN A 1 81 ? -14.942 8.431 -4.992 1.00 54.22 81 GLN A O 1
ATOM 656 N N . VAL A 1 82 ? -13.307 6.980 -5.473 1.00 54.44 82 VAL A N 1
ATOM 657 C CA . VAL A 1 82 ? -13.726 5.966 -4.491 1.00 54.44 82 VAL A CA 1
ATOM 658 C C . VAL A 1 82 ? -13.189 6.312 -3.095 1.00 54.44 82 VAL A C 1
ATOM 660 O O . VAL A 1 82 ? -12.142 5.845 -2.673 1.00 54.44 82 VAL A O 1
ATOM 663 N N . ARG A 1 83 ? -13.925 7.147 -2.346 1.00 51.69 83 ARG A N 1
ATOM 664 C CA . ARG A 1 83 ? -13.763 7.431 -0.890 1.00 51.69 83 ARG A CA 1
ATOM 665 C C . ARG A 1 83 ? -12.393 7.927 -0.394 1.00 51.69 83 ARG A C 1
ATOM 667 O O . ARG A 1 83 ? -12.228 8.105 0.811 1.00 51.69 83 ARG A O 1
ATOM 674 N N . LEU A 1 84 ? -11.441 8.232 -1.268 1.00 55.62 84 LEU A N 1
ATOM 675 C CA . LEU A 1 84 ? -10.104 8.659 -0.852 1.00 55.62 84 LEU A CA 1
ATOM 676 C C . LEU A 1 84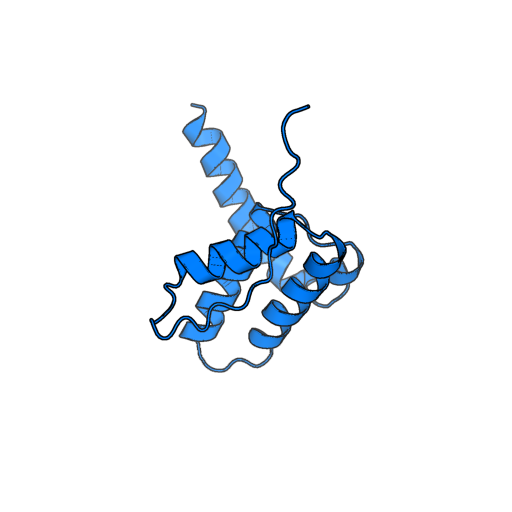 ? -10.008 10.133 -0.440 1.00 55.62 84 LEU A C 1
ATOM 678 O O . LEU A 1 84 ? -8.988 10.528 0.103 1.00 55.62 84 LEU A O 1
ATOM 682 N N . LYS A 1 85 ? -11.053 10.950 -0.609 1.00 52.69 85 LYS A N 1
ATOM 683 C CA . LYS A 1 85 ? -10.962 12.405 -0.380 1.00 52.69 85 LYS A CA 1
ATOM 684 C C . LYS A 1 85 ? -10.523 12.801 1.034 1.00 52.69 85 LYS A C 1
ATOM 686 O O . LYS A 1 85 ? -9.740 13.727 1.167 1.00 52.69 85 LYS A O 1
ATOM 691 N N . PHE A 1 86 ? -10.982 12.117 2.084 1.00 51.84 86 PHE A N 1
ATOM 692 C CA . PHE A 1 86 ? -10.695 12.551 3.460 1.00 51.84 86 PHE A CA 1
ATOM 693 C C . PHE A 1 86 ? -9.336 12.054 3.969 1.00 51.84 86 PHE A C 1
ATOM 695 O O . PHE A 1 86 ? -8.589 12.803 4.594 1.00 51.84 86 PHE A O 1
ATOM 702 N N . THR A 1 87 ? -8.981 10.801 3.670 1.00 53.97 87 THR A N 1
ATOM 703 C CA . THR A 1 87 ? -7.714 10.234 4.144 1.00 53.97 87 THR A CA 1
ATOM 704 C C . THR A 1 87 ? -6.539 10.599 3.253 1.00 53.97 87 THR A C 1
ATOM 706 O O . THR A 1 87 ? -5.453 10.815 3.779 1.00 53.97 87 THR A O 1
ATOM 709 N N . PHE A 1 88 ? -6.746 10.766 1.940 1.00 59.41 88 PHE A N 1
ATOM 710 C CA . PHE A 1 88 ? -5.704 11.350 1.104 1.00 59.41 88 PHE A CA 1
ATOM 711 C C . PHE A 1 88 ? -5.493 12.811 1.434 1.00 59.41 88 PHE A C 1
ATOM 713 O O . PHE A 1 88 ? -4.350 13.187 1.491 1.00 59.41 88 PHE A O 1
ATOM 720 N N . PHE A 1 89 ? -6.493 13.648 1.713 1.00 55.31 89 PHE A N 1
ATOM 721 C CA . PHE A 1 89 ? -6.189 15.070 1.937 1.00 55.31 89 PHE A CA 1
ATOM 722 C C . PHE A 1 89 ? -5.240 15.295 3.127 1.00 55.31 89 PHE A C 1
ATOM 724 O O . PHE A 1 89 ? -4.286 16.059 3.024 1.00 55.31 89 PHE A O 1
ATOM 731 N N . HIS A 1 90 ? -5.434 14.558 4.225 1.00 56.75 90 HIS A N 1
ATOM 732 C CA . HIS A 1 90 ? -4.579 14.689 5.405 1.00 56.75 90 HIS A CA 1
ATOM 733 C C . HIS A 1 90 ? -3.246 13.938 5.264 1.00 56.75 90 HIS A C 1
ATOM 735 O O . HIS A 1 90 ? -2.203 14.466 5.637 1.00 56.75 90 HIS A O 1
ATOM 741 N N . LEU A 1 91 ? -3.254 12.733 4.679 1.00 57.44 91 LEU A N 1
ATOM 742 C CA . LEU A 1 91 ? -2.032 11.959 4.446 1.00 57.44 91 LEU A CA 1
ATOM 743 C C . LEU A 1 91 ? -1.187 12.553 3.313 1.00 57.44 91 LEU A C 1
ATOM 745 O O . LEU A 1 91 ? 0.027 12.547 3.404 1.00 57.44 91 LEU A O 1
ATOM 749 N N . TRP A 1 92 ? -1.809 13.094 2.270 1.00 58.09 92 TRP A N 1
ATOM 750 C CA . TRP A 1 92 ? -1.164 13.763 1.142 1.00 58.09 92 TRP A CA 1
ATOM 751 C C . TRP A 1 92 ? -0.613 15.115 1.561 1.00 58.09 92 TRP A C 1
ATOM 753 O O . TRP A 1 92 ? 0.498 15.384 1.159 1.00 58.09 92 TRP A O 1
ATOM 763 N N . LEU A 1 93 ? -1.264 15.909 2.425 1.00 59.09 93 LEU A N 1
ATOM 764 C CA . LEU A 1 93 ? -0.638 17.115 2.993 1.00 59.09 93 LEU A CA 1
ATOM 765 C C . LEU A 1 93 ? 0.606 16.760 3.828 1.00 59.09 93 LEU A C 1
ATOM 767 O O . LEU A 1 93 ? 1.658 17.353 3.633 1.00 59.09 93 LEU A O 1
ATOM 771 N N . TYR A 1 94 ? 0.529 15.726 4.674 1.00 59.84 94 TYR A N 1
ATOM 772 C CA . TYR A 1 94 ? 1.667 15.264 5.483 1.00 59.84 94 TYR A CA 1
ATOM 773 C C . TYR A 1 94 ? 2.796 14.636 4.651 1.00 59.84 94 TYR A C 1
ATOM 775 O O . TYR A 1 94 ? 3.974 14.829 4.934 1.00 59.84 94 TYR A O 1
ATOM 783 N N . VAL A 1 95 ? 2.447 13.852 3.629 1.00 62.59 95 VAL A N 1
ATOM 784 C CA . VAL A 1 95 ? 3.402 13.171 2.746 1.00 62.59 95 VAL A CA 1
ATOM 785 C C . VAL A 1 95 ? 3.958 14.134 1.699 1.00 62.59 95 VAL A C 1
ATOM 787 O O . VAL A 1 95 ? 5.138 14.011 1.397 1.00 62.59 95 VAL A O 1
ATOM 790 N N . LEU A 1 96 ? 3.192 15.118 1.203 1.00 62.34 96 LEU A N 1
ATOM 791 C CA . LEU A 1 96 ? 3.736 16.230 0.417 1.00 62.34 96 LEU A CA 1
ATOM 792 C C . LEU A 1 96 ? 4.675 17.043 1.283 1.00 62.34 96 LEU A C 1
ATOM 794 O O . LEU A 1 96 ? 5.795 17.224 0.853 1.00 62.34 96 LEU A O 1
ATOM 798 N N . GLU A 1 97 ? 4.295 17.484 2.484 1.00 59.38 97 GLU A N 1
ATOM 799 C CA . GLU A 1 97 ? 5.224 18.231 3.340 1.00 59.38 97 GLU A CA 1
ATOM 800 C C . GLU A 1 97 ? 6.490 17.418 3.638 1.00 59.38 97 GLU A C 1
ATOM 802 O O . GLU A 1 97 ? 7.593 17.940 3.508 1.00 59.38 97 GLU A O 1
ATOM 807 N N . ALA A 1 98 ? 6.375 16.117 3.918 1.00 58.78 98 ALA A N 1
ATOM 808 C CA . ALA A 1 98 ? 7.532 15.256 4.157 1.00 58.78 98 ALA A CA 1
ATOM 809 C C . ALA A 1 98 ? 8.387 14.986 2.899 1.00 58.78 98 ALA A C 1
ATOM 811 O O . ALA A 1 98 ? 9.614 14.913 2.999 1.00 58.78 98 ALA A O 1
ATOM 812 N N . LEU A 1 99 ? 7.780 14.831 1.716 1.00 55.94 99 LEU A N 1
ATOM 813 C CA . LEU A 1 99 ? 8.496 14.667 0.441 1.00 55.94 99 LEU A CA 1
ATOM 814 C C . LEU A 1 99 ? 9.096 15.987 -0.044 1.00 55.94 99 LEU A C 1
ATOM 816 O O . LEU A 1 99 ? 10.212 15.986 -0.553 1.00 55.94 99 LEU A O 1
ATOM 820 N N . PHE A 1 100 ? 8.405 17.106 0.154 1.00 59.16 100 PHE A N 1
ATOM 821 C CA . PHE A 1 100 ? 8.870 18.449 -0.179 1.00 59.16 100 PHE A CA 1
ATOM 822 C C . PHE A 1 100 ? 10.035 18.840 0.736 1.00 59.16 100 PHE A C 1
ATOM 824 O O . PHE A 1 100 ? 11.059 19.294 0.235 1.00 59.16 100 PHE A O 1
ATOM 831 N N . LEU A 1 101 ? 9.966 18.540 2.042 1.00 50.75 101 LEU A N 1
ATOM 832 C CA . LEU A 1 101 ? 11.120 18.668 2.938 1.00 50.75 101 LEU A CA 1
ATOM 833 C C . LEU A 1 101 ? 12.272 17.745 2.530 1.00 50.75 101 LEU A C 1
ATOM 835 O O . LEU A 1 101 ? 13.417 18.175 2.569 1.00 50.75 101 LEU A O 1
ATOM 839 N N . ARG A 1 102 ? 12.019 16.500 2.107 1.00 51.03 102 ARG A N 1
ATOM 840 C CA . ARG A 1 102 ? 13.100 15.603 1.654 1.00 51.03 102 ARG A CA 1
ATOM 841 C C . ARG A 1 102 ? 13.752 16.054 0.347 1.00 51.03 102 ARG A C 1
ATOM 843 O O . ARG A 1 102 ? 14.962 15.919 0.227 1.00 51.03 102 ARG A O 1
ATOM 850 N N . ILE A 1 103 ? 12.993 16.589 -0.609 1.00 51.66 103 ILE A N 1
ATOM 851 C CA . ILE A 1 103 ? 13.535 17.080 -1.886 1.00 51.66 103 ILE A CA 1
ATOM 852 C C . ILE A 1 103 ? 14.292 18.400 -1.689 1.00 51.66 103 ILE A C 1
ATOM 854 O O . ILE A 1 103 ? 15.356 18.565 -2.279 1.00 51.66 103 ILE A O 1
ATOM 858 N N . VAL A 1 104 ? 13.796 19.304 -0.837 1.00 50.41 104 VAL A N 1
ATOM 859 C CA . VAL A 1 104 ? 14.448 20.595 -0.558 1.00 50.41 104 VAL A CA 1
ATOM 860 C C . VAL A 1 104 ? 15.676 20.435 0.346 1.00 50.41 104 VAL A C 1
ATOM 862 O O . VAL A 1 104 ? 16.689 21.059 0.069 1.00 50.41 104 VAL A O 1
ATOM 865 N N . ILE A 1 105 ? 15.645 19.573 1.371 1.00 49.78 105 ILE A N 1
ATOM 866 C CA . ILE A 1 105 ? 16.792 19.372 2.282 1.00 49.78 105 ILE A CA 1
ATOM 867 C C . ILE A 1 105 ? 17.911 18.522 1.663 1.00 49.78 105 ILE A C 1
ATOM 869 O O . ILE A 1 105 ? 19.065 18.713 2.016 1.00 49.78 105 ILE A O 1
ATOM 873 N N . LEU A 1 106 ? 17.621 17.599 0.737 1.00 48.94 106 LEU A N 1
ATOM 874 C CA . LEU A 1 106 ? 18.674 16.827 0.052 1.00 48.94 106 LEU A CA 1
ATOM 875 C C . LEU A 1 106 ? 19.285 17.552 -1.163 1.00 48.94 106 LEU A C 1
ATOM 877 O O . LEU A 1 106 ? 20.216 17.023 -1.763 1.00 48.94 106 LEU A O 1
ATOM 881 N N . ASN A 1 107 ? 18.777 18.735 -1.528 1.00 46.16 107 ASN A N 1
ATOM 882 C CA . ASN A 1 107 ? 19.330 19.594 -2.587 1.00 46.16 107 ASN A CA 1
ATOM 883 C C . ASN A 1 107 ? 19.843 20.953 -2.054 1.00 46.16 107 ASN A C 1
ATOM 885 O O . ASN A 1 107 ? 20.011 21.885 -2.842 1.00 46.16 107 ASN A O 1
ATOM 889 N N . LEU A 1 108 ? 20.091 21.067 -0.743 1.00 44.56 108 LEU A N 1
ATOM 890 C CA . LEU A 1 108 ? 20.698 22.225 -0.072 1.00 44.56 108 LEU A CA 1
ATOM 891 C C . LEU A 1 108 ? 21.928 21.799 0.733 1.00 44.56 108 LEU A C 1
ATOM 893 O O . LEU A 1 108 ? 21.888 20.696 1.322 1.00 44.56 108 LEU A O 1
#

Secondary structure (DSSP, 8-state):
--------TT------SPPPHHHHHHHHHHHHHH-STHHHHHHHHHHHHHTT---HHHHHHHHHHHHHHHHHSPPPHHHHHSSTHHHHHHHHHHHHHHHHHHHHHTT-

Organism: NCBI:txid62062